Protein AF-W8ZS76-F1 (afdb_monomer_lite)

Foldseek 3Di:
DPPPDLLCQLVVLQVVVVVVVPPDDPVVCVVVVPDDDHLVVLLVVLVVDDQPDPDDDDDDVVCPSVNNVSSNVSVNSPDDPDPPDD

Sequence (86 aa):
MVALAQINTLAEINRVRREVGATKDRALKSELGQFFTSSIVASFMAKMFDNNESHVKILDPGAGVGILTAAYIERLCKKKKKTREY

pLDDT: mean 82.89, std 16.36, range [33.91, 97.69]

Secondary structure (DSSP, 8-state):
--------HHHHHHHHHHHHHHSS-HHHHHHTT--PPPHHHHHHHHTTS----SS-----TT-TTTHHHHHHHHHHHHSPPPP---

Radius of gyration: 15.98 Å; chains: 1; bounding box: 37×23×50 Å

Structure (mmCIF, N/CA/C/O backbone):
data_AF-W8ZS76-F1
#
_entry.id   AF-W8ZS76-F1
#
loop_
_atom_site.group_PDB
_atom_site.id
_atom_site.type_symbol
_atom_site.label_atom_id
_atom_site.label_alt_id
_atom_site.label_comp_id
_atom_site.label_asym_id
_atom_site.label_entity_id
_atom_site.label_seq_id
_atom_site.pdbx_PDB_ins_code
_atom_site.Cartn_x
_atom_site.Cartn_y
_atom_site.Cartn_z
_atom_site.occupancy
_atom_site.B_iso_or_equiv
_atom_site.auth_seq_id
_atom_site.auth_comp_id
_atom_site.auth_asym_id
_atom_site.auth_atom_id
_atom_site.pdbx_PDB_model_num
ATOM 1 N N . MET A 1 1 ? -1.964 9.938 27.201 1.00 33.91 1 MET A N 1
ATOM 2 C CA . MET A 1 1 ? -2.656 10.222 25.923 1.00 33.91 1 MET A CA 1
ATOM 3 C C . MET A 1 1 ? -1.600 10.520 24.873 1.00 33.91 1 MET A C 1
ATOM 5 O O . MET A 1 1 ? -1.104 11.635 24.836 1.00 33.91 1 MET A O 1
ATOM 9 N N . VAL A 1 2 ? -1.188 9.530 24.079 1.00 35.69 2 VAL A N 1
ATOM 10 C CA . VAL A 1 2 ? -0.307 9.806 22.935 1.00 35.69 2 VAL A CA 1
ATOM 11 C C . VAL A 1 2 ? -1.187 10.464 21.880 1.00 35.69 2 VAL A C 1
ATOM 13 O O . VAL A 1 2 ? -2.147 9.850 21.414 1.00 35.69 2 VAL A O 1
ATOM 16 N N . ALA A 1 3 ? -0.925 11.736 21.582 1.00 42.66 3 ALA A N 1
ATOM 17 C CA . ALA A 1 3 ? -1.525 12.405 20.442 1.00 42.66 3 ALA A CA 1
ATOM 18 C C . ALA A 1 3 ? -1.285 11.518 19.216 1.00 42.66 3 ALA A C 1
ATOM 20 O O . ALA A 1 3 ? -0.144 11.141 18.950 1.00 42.66 3 ALA A O 1
ATOM 21 N N . LEU A 1 4 ? -2.352 11.135 18.510 1.00 51.09 4 LEU A N 1
ATOM 22 C CA . LEU A 1 4 ? -2.240 10.520 17.192 1.00 51.09 4 LEU A CA 1
ATOM 23 C C . LEU A 1 4 ? -1.543 11.557 16.309 1.00 51.09 4 LEU A C 1
ATOM 25 O O . LEU A 1 4 ? -2.203 12.434 15.754 1.00 51.09 4 LEU A O 1
ATOM 29 N N . ALA A 1 5 ? -0.210 11.515 16.258 1.00 50.69 5 ALA A N 1
ATOM 30 C CA . ALA A 1 5 ? 0.567 12.271 15.295 1.00 50.69 5 ALA A CA 1
ATOM 31 C C . ALA A 1 5 ? -0.104 12.055 13.939 1.00 50.69 5 ALA A C 1
ATOM 33 O O . ALA A 1 5 ? -0.487 10.926 13.633 1.00 50.69 5 ALA A O 1
ATOM 34 N N . GLN A 1 6 ? -0.332 13.127 13.180 1.00 57.69 6 GLN A N 1
ATOM 35 C CA . GLN A 1 6 ? -0.885 13.040 11.831 1.00 57.69 6 GLN A CA 1
ATOM 36 C C . GLN A 1 6 ? -0.119 11.960 11.061 1.00 57.69 6 GLN A C 1
ATOM 38 O O . GLN A 1 6 ? 1.037 12.148 10.692 1.00 57.69 6 GLN A O 1
ATOM 43 N N . ILE A 1 7 ? -0.742 10.793 10.890 1.00 61.78 7 ILE A N 1
ATOM 44 C CA . ILE A 1 7 ? -0.136 9.662 10.197 1.00 61.78 7 ILE A CA 1
ATOM 45 C C . ILE A 1 7 ? -0.049 10.083 8.737 1.00 61.78 7 ILE A C 1
ATOM 47 O O . ILE A 1 7 ? -1.055 10.098 8.036 1.00 61.78 7 ILE A O 1
ATOM 51 N N . ASN A 1 8 ? 1.149 10.484 8.314 1.00 79.69 8 ASN A N 1
ATOM 52 C CA . ASN A 1 8 ? 1.442 10.918 6.950 1.00 79.69 8 ASN A CA 1
ATOM 53 C C . AS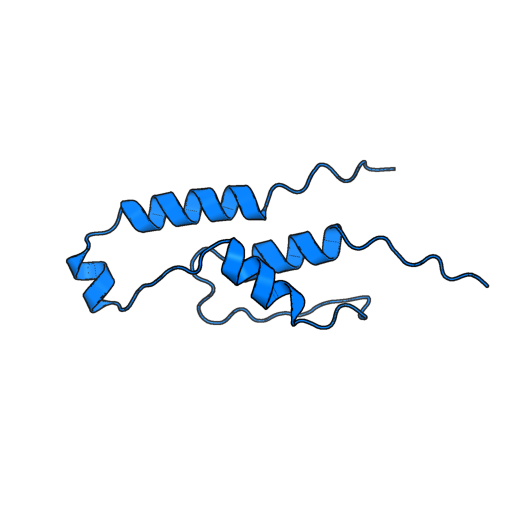N A 1 8 ? 1.927 9.749 6.070 1.00 79.69 8 ASN A C 1
ATOM 55 O O . ASN A 1 8 ? 2.579 9.948 5.046 1.00 79.69 8 ASN A O 1
ATOM 59 N N . THR A 1 9 ? 1.647 8.509 6.485 1.00 87.19 9 THR A N 1
ATOM 60 C CA . THR A 1 9 ? 2.179 7.288 5.867 1.00 87.19 9 THR A CA 1
ATOM 61 C C . THR A 1 9 ? 1.799 7.180 4.396 1.00 87.19 9 THR A C 1
ATOM 63 O O . THR A 1 9 ? 2.658 6.866 3.573 1.00 87.19 9 THR A O 1
ATOM 66 N N . LEU A 1 10 ? 0.550 7.486 4.025 1.00 94.00 10 LEU A N 1
ATOM 67 C CA . LEU A 1 10 ? 0.142 7.425 2.622 1.00 94.00 10 LEU A CA 1
ATOM 68 C C . LEU A 1 10 ? 0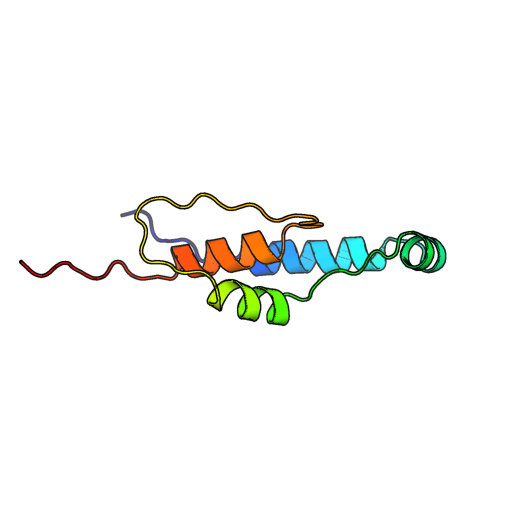.875 8.468 1.768 1.00 94.00 10 LEU A C 1
ATOM 70 O O . LEU A 1 10 ? 1.214 8.188 0.617 1.00 94.00 10 LEU A O 1
ATOM 74 N N . ALA A 1 11 ? 1.135 9.658 2.312 1.00 93.56 11 ALA A N 1
ATOM 75 C CA . ALA A 1 11 ? 1.847 10.704 1.588 1.00 93.56 11 ALA A CA 1
ATOM 76 C C . ALA A 1 11 ? 3.313 10.324 1.342 1.00 93.56 11 ALA A C 1
ATOM 78 O O . ALA A 1 11 ? 3.783 10.457 0.210 1.00 93.56 11 ALA A O 1
ATOM 79 N N . GLU A 1 12 ? 3.997 9.786 2.355 1.00 94.12 12 GLU A N 1
ATOM 80 C CA . GLU A 1 12 ? 5.387 9.333 2.232 1.00 94.12 12 GLU A CA 1
ATOM 81 C C . GLU A 1 12 ? 5.514 8.165 1.248 1.00 94.12 12 GLU A C 1
ATOM 83 O O . GLU A 1 12 ? 6.325 8.221 0.323 1.00 94.12 12 GLU A O 1
ATOM 88 N N . ILE A 1 13 ? 4.648 7.151 1.344 1.00 95.81 13 ILE A N 1
ATOM 89 C CA . ILE A 1 13 ? 4.657 6.038 0.383 1.00 95.81 13 ILE A CA 1
ATOM 90 C C . ILE A 1 13 ? 4.306 6.523 -1.028 1.00 95.81 13 ILE A C 1
ATOM 92 O O . ILE A 1 13 ? 4.882 6.055 -2.009 1.00 95.81 13 ILE A O 1
ATOM 96 N N . ASN A 1 14 ? 3.421 7.513 -1.173 1.00 95.75 14 ASN A N 1
ATOM 97 C CA . ASN A 1 14 ? 3.141 8.119 -2.474 1.00 95.75 14 ASN A CA 1
ATOM 98 C C . ASN A 1 14 ? 4.321 8.949 -3.014 1.00 95.75 14 ASN A C 1
ATOM 100 O O . ASN A 1 14 ? 4.454 9.056 -4.236 1.00 95.75 14 ASN A O 1
ATOM 104 N N . ARG A 1 15 ? 5.175 9.524 -2.153 1.00 95.06 15 ARG A N 1
ATOM 105 C CA . ARG A 1 15 ? 6.446 10.141 -2.571 1.00 95.06 15 ARG A CA 1
ATOM 106 C C . ARG A 1 15 ? 7.385 9.075 -3.131 1.00 95.06 15 ARG A C 1
ATOM 108 O O . ARG A 1 15 ? 7.765 9.180 -4.295 1.00 95.06 15 ARG A O 1
ATOM 115 N N . VAL A 1 16 ? 7.629 8.006 -2.372 1.00 94.06 16 VAL A N 1
ATOM 116 C CA . VAL A 1 16 ? 8.474 6.871 -2.794 1.00 94.06 16 VAL A CA 1
ATOM 117 C C . VAL A 1 16 ? 7.955 6.243 -4.090 1.00 94.06 16 VAL A C 1
ATOM 119 O O . VAL A 1 16 ? 8.723 5.974 -5.009 1.00 94.06 16 VAL A O 1
ATOM 122 N N . ARG A 1 17 ? 6.633 6.084 -4.234 1.00 94.31 17 ARG A N 1
ATOM 123 C CA . ARG A 1 17 ? 6.000 5.613 -5.475 1.00 94.31 17 ARG A CA 1
ATOM 124 C C . ARG A 1 17 ? 6.405 6.447 -6.693 1.00 94.31 17 ARG A C 1
ATOM 126 O O . ARG A 1 17 ? 6.612 5.889 -7.770 1.00 94.31 17 ARG A O 1
ATOM 133 N N . ARG A 1 18 ? 6.453 7.778 -6.555 1.00 92.62 18 ARG A N 1
ATOM 134 C CA . ARG A 1 18 ? 6.848 8.681 -7.648 1.00 92.62 18 ARG A CA 1
ATOM 135 C C . ARG A 1 18 ? 8.333 8.555 -7.952 1.00 92.62 18 ARG A C 1
ATOM 137 O O . ARG A 1 18 ? 8.671 8.460 -9.123 1.00 92.62 18 ARG A O 1
ATOM 144 N N . GLU A 1 19 ? 9.174 8.504 -6.924 1.00 91.88 19 GLU A N 1
ATOM 145 C CA . GLU A 1 19 ? 10.624 8.335 -7.067 1.00 91.88 19 GLU A CA 1
ATOM 146 C C . GLU A 1 19 ? 10.945 7.022 -7.794 1.00 91.88 19 GLU A C 1
ATOM 148 O O . GLU A 1 19 ? 11.529 7.048 -8.871 1.00 91.88 19 GLU A O 1
ATOM 153 N N . VAL A 1 20 ? 10.448 5.883 -7.302 1.00 87.88 20 VAL A N 1
ATOM 154 C CA . VAL A 1 20 ? 10.650 4.563 -7.934 1.00 87.88 20 VAL A CA 1
ATOM 155 C C . VAL A 1 20 ? 10.019 4.488 -9.329 1.00 87.88 20 VAL A C 1
ATOM 157 O O . VAL A 1 20 ? 10.521 3.804 -10.218 1.00 87.88 20 VAL A O 1
ATOM 160 N N . GLY A 1 21 ? 8.901 5.185 -9.539 1.00 84.06 21 GLY A N 1
ATOM 161 C CA . GLY A 1 21 ? 8.247 5.269 -10.841 1.00 84.06 21 GLY A CA 1
ATOM 162 C C . GLY A 1 21 ? 9.007 6.112 -11.869 1.00 84.06 21 GLY A C 1
ATOM 163 O O . GLY A 1 21 ? 8.780 5.909 -13.062 1.00 84.06 21 GLY A O 1
ATOM 164 N N . ALA A 1 22 ? 9.866 7.032 -11.417 1.00 81.44 22 ALA A N 1
ATOM 165 C CA . ALA A 1 22 ? 10.656 7.940 -12.247 1.00 81.44 22 ALA A CA 1
ATOM 166 C C . ALA A 1 22 ? 12.088 7.440 -12.494 1.00 81.44 22 ALA A C 1
ATOM 168 O O . ALA A 1 22 ? 12.670 7.766 -13.522 1.00 81.44 22 ALA A O 1
ATOM 169 N N . THR A 1 23 ? 12.654 6.646 -11.581 1.00 67.88 23 THR A N 1
ATOM 170 C CA . THR A 1 23 ? 14.051 6.180 -11.651 1.00 67.88 23 THR A CA 1
ATOM 171 C C . THR A 1 23 ? 14.275 4.973 -12.563 1.00 67.88 23 THR A C 1
ATOM 173 O O . THR A 1 23 ? 15.420 4.580 -12.770 1.00 67.88 23 THR A O 1
ATOM 176 N N . LYS A 1 24 ? 13.216 4.362 -13.108 1.00 65.25 24 LYS A N 1
ATOM 177 C CA . LYS A 1 24 ? 13.323 3.156 -13.940 1.00 65.25 24 LYS A CA 1
ATOM 178 C C . LYS A 1 24 ? 13.295 3.471 -15.429 1.00 65.25 24 LYS A C 1
ATOM 180 O O . LYS A 1 24 ? 12.451 4.240 -15.887 1.00 65.25 24 LYS A O 1
ATOM 185 N N . ASP A 1 25 ? 14.166 2.789 -16.172 1.00 80.62 25 ASP A N 1
ATOM 186 C CA . ASP A 1 25 ? 14.107 2.715 -17.629 1.00 80.62 25 ASP A CA 1
ATOM 187 C C . ASP A 1 25 ? 12.688 2.314 -18.068 1.00 80.62 25 ASP A C 1
ATOM 189 O O . ASP A 1 25 ? 12.115 1.316 -17.613 1.00 80.62 25 ASP A O 1
ATOM 193 N N . ARG A 1 26 ? 12.098 3.139 -18.935 1.00 80.12 26 ARG A N 1
ATOM 194 C CA . ARG A 1 26 ? 10.738 2.957 -19.439 1.00 80.12 26 ARG A CA 1
ATOM 195 C C . ARG A 1 26 ? 10.598 1.642 -20.208 1.00 80.12 26 ARG A C 1
ATOM 197 O O . ARG A 1 26 ? 9.528 1.037 -20.129 1.00 80.12 26 ARG A O 1
ATOM 204 N N . ALA A 1 27 ? 11.648 1.205 -20.908 1.00 82.75 27 ALA A N 1
ATOM 205 C CA . ALA A 1 27 ? 11.658 -0.060 -21.637 1.00 82.75 27 ALA A CA 1
ATOM 206 C C . ALA A 1 27 ? 11.563 -1.243 -20.664 1.00 82.75 27 ALA A C 1
ATOM 208 O O . ALA A 1 27 ? 10.626 -2.037 -20.753 1.00 82.75 27 ALA A O 1
ATOM 209 N N . LEU A 1 28 ? 12.431 -1.266 -19.648 1.00 81.94 28 LEU A N 1
ATOM 210 C CA . LEU A 1 28 ? 12.436 -2.295 -18.606 1.00 81.94 28 LEU A CA 1
ATOM 2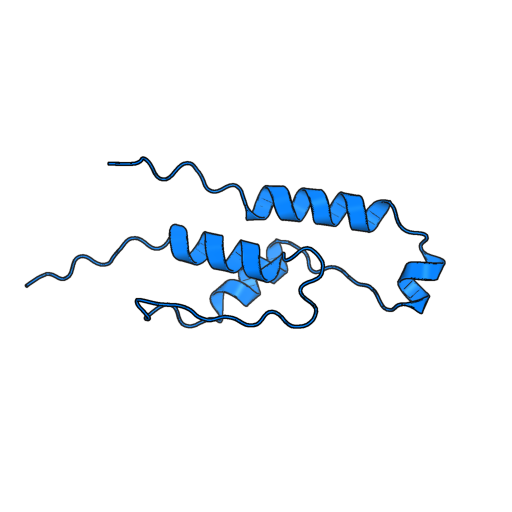11 C C . LEU A 1 28 ? 11.111 -2.349 -17.829 1.00 81.94 28 LEU A C 1
ATOM 213 O O . LEU A 1 28 ? 10.604 -3.420 -17.510 1.00 81.94 28 LEU A O 1
ATOM 217 N N . LYS A 1 29 ? 10.503 -1.193 -17.535 1.00 82.25 29 LYS A N 1
ATOM 218 C CA . LYS A 1 29 ? 9.193 -1.135 -16.867 1.00 82.25 29 LYS A CA 1
ATOM 219 C C . LYS A 1 29 ? 8.089 -1.793 -17.699 1.00 82.25 29 LYS A C 1
ATOM 221 O O . LYS A 1 29 ? 7.223 -2.459 -17.132 1.00 82.25 29 LYS A O 1
ATOM 226 N N . SER A 1 30 ? 8.106 -1.569 -19.013 1.00 84.38 30 SER A N 1
ATOM 227 C CA . SER A 1 30 ? 7.137 -2.155 -19.939 1.00 84.38 30 SER A CA 1
ATOM 228 C C . SER A 1 30 ? 7.333 -3.662 -20.067 1.00 84.38 30 SER A C 1
ATOM 230 O O . SER A 1 30 ? 6.353 -4.397 -20.028 1.00 84.38 30 SER A O 1
ATOM 232 N N . GLU A 1 31 ? 8.584 -4.113 -20.170 1.00 89.12 31 GLU A N 1
ATOM 233 C CA . GLU A 1 31 ? 8.944 -5.532 -20.244 1.00 89.12 31 GLU A CA 1
ATOM 234 C C . GLU A 1 31 ? 8.517 -6.294 -18.983 1.00 89.12 31 GLU A C 1
ATOM 236 O O . GLU A 1 31 ? 7.886 -7.343 -19.068 1.00 89.12 31 GLU A O 1
ATOM 241 N N . LEU A 1 32 ? 8.779 -5.723 -17.803 1.00 86.25 32 LEU A N 1
ATOM 242 C CA . LEU A 1 32 ? 8.387 -6.311 -16.520 1.00 86.25 32 LEU A CA 1
ATOM 243 C C . LEU A 1 32 ? 6.890 -6.154 -16.199 1.00 86.25 32 LEU A C 1
ATOM 245 O O . LEU A 1 32 ? 6.439 -6.649 -15.167 1.00 86.25 32 LEU A O 1
ATOM 249 N N . GLY A 1 33 ? 6.123 -5.412 -17.008 1.00 85.81 33 GLY A N 1
ATOM 250 C CA . GLY A 1 33 ? 4.716 -5.106 -16.728 1.00 85.81 33 GLY A CA 1
ATOM 251 C C . GLY A 1 33 ? 4.500 -4.344 -15.411 1.00 85.81 33 GLY A C 1
ATOM 252 O O . GLY A 1 33 ? 3.469 -4.500 -14.757 1.00 85.81 33 GLY A O 1
ATOM 253 N N . GLN A 1 34 ? 5.473 -3.537 -14.974 1.00 85.75 34 GLN A N 1
ATOM 254 C CA . GLN A 1 34 ? 5.451 -2.924 -13.646 1.00 85.75 34 GLN A CA 1
ATOM 255 C C . GLN A 1 34 ? 4.697 -1.588 -13.639 1.00 85.75 34 GLN A C 1
ATOM 257 O O . GLN A 1 34 ? 5.227 -0.549 -14.033 1.00 85.75 34 GLN A O 1
ATOM 262 N N . PHE A 1 35 ? 3.486 -1.568 -13.083 1.00 85.94 35 PHE A N 1
ATOM 263 C CA . PHE A 1 35 ? 2.681 -0.352 -12.927 1.00 85.94 35 PHE A CA 1
ATOM 264 C C . PHE A 1 35 ? 2.342 -0.108 -11.455 1.00 85.94 35 PHE A C 1
ATOM 266 O O . PHE A 1 35 ? 1.930 -1.015 -10.742 1.00 85.94 35 PHE A O 1
ATOM 273 N N . PHE A 1 36 ? 2.518 1.132 -10.989 1.00 90.69 36 PHE A N 1
ATOM 274 C CA . PHE A 1 36 ? 2.235 1.499 -9.601 1.00 90.69 36 PHE A CA 1
ATOM 275 C C . PHE A 1 36 ? 0.906 2.240 -9.475 1.00 90.69 36 PHE A C 1
ATOM 277 O O . PHE A 1 36 ? 0.707 3.288 -10.093 1.00 90.69 36 PHE A O 1
ATOM 284 N N . THR A 1 37 ? 0.048 1.745 -8.590 1.00 94.25 37 THR A N 1
ATOM 285 C CA . THR A 1 37 ? -1.242 2.344 -8.233 1.00 94.25 37 THR A CA 1
ATOM 286 C C . THR A 1 37 ? -1.082 3.711 -7.561 1.00 94.25 37 THR A C 1
ATOM 288 O O . THR A 1 37 ? -0.244 3.879 -6.679 1.00 94.25 37 THR A O 1
ATOM 291 N N . SER A 1 38 ? -1.890 4.707 -7.942 1.00 95.19 38 SER A N 1
ATOM 292 C CA . SER A 1 38 ? -1.876 6.035 -7.307 1.00 95.19 38 SER A CA 1
ATOM 293 C C . SER A 1 38 ? -2.476 6.015 -5.892 1.00 95.19 38 SER A C 1
ATOM 295 O O . SER A 1 38 ? -3.282 5.147 -5.557 1.00 95.19 38 SER A O 1
ATOM 297 N N . SER A 1 39 ? -2.144 7.011 -5.063 1.00 96.12 39 SER A N 1
ATOM 298 C CA . SER A 1 39 ? -2.709 7.138 -3.708 1.00 96.12 39 SER A CA 1
ATOM 299 C C . SER A 1 39 ? -4.234 7.290 -3.696 1.00 96.12 39 SER A C 1
ATOM 301 O O . SER A 1 39 ? -4.882 6.828 -2.759 1.00 96.12 39 SER A O 1
ATOM 303 N N . ILE A 1 40 ? -4.819 7.905 -4.732 1.00 97.06 40 ILE A N 1
ATOM 304 C CA . ILE A 1 40 ? -6.274 8.072 -4.868 1.00 97.06 40 ILE A CA 1
ATOM 305 C C . ILE A 1 40 ? -6.942 6.706 -5.048 1.00 97.06 40 ILE A C 1
ATOM 307 O O . ILE A 1 40 ? -7.876 6.377 -4.319 1.00 97.06 40 ILE A O 1
ATOM 311 N N . VAL A 1 41 ? -6.423 5.885 -5.967 1.00 97.69 41 VAL A N 1
ATOM 312 C CA . VAL A 1 41 ? -6.955 4.538 -6.221 1.00 97.69 41 VAL A CA 1
ATOM 313 C C . VAL A 1 41 ? -6.726 3.634 -5.009 1.00 97.69 41 VAL A C 1
ATOM 315 O O . VAL A 1 41 ? -7.644 2.939 -4.583 1.00 97.69 41 VAL A O 1
ATOM 318 N N . ALA A 1 42 ? -5.550 3.705 -4.381 1.00 97.31 42 ALA A N 1
ATOM 319 C CA . ALA A 1 42 ? -5.265 2.982 -3.142 1.00 97.31 42 ALA A CA 1
ATOM 320 C C . ALA A 1 42 ? -6.235 3.357 -2.009 1.00 97.31 42 ALA A C 1
ATOM 322 O O . ALA A 1 42 ? -6.756 2.476 -1.335 1.00 97.31 42 ALA A O 1
ATOM 323 N N . SER A 1 43 ? -6.545 4.647 -1.840 1.00 96.38 43 SER A N 1
ATOM 324 C CA . SER A 1 43 ? -7.523 5.117 -0.844 1.00 96.38 43 SER A CA 1
ATOM 325 C C . SER A 1 43 ? -8.939 4.636 -1.135 1.00 96.38 43 SER A C 1
ATOM 327 O O . SER A 1 43 ? -9.706 4.378 -0.210 1.00 96.38 43 SER A O 1
ATOM 329 N N . PHE A 1 44 ? -9.304 4.534 -2.413 1.00 97.44 44 PHE A N 1
ATOM 330 C CA . PHE A 1 44 ? -10.588 3.983 -2.821 1.00 97.44 44 PHE A CA 1
ATOM 331 C C . PHE A 1 44 ? -10.675 2.487 -2.490 1.00 97.44 44 PHE A C 1
ATOM 333 O O . PHE A 1 44 ? -11.588 2.087 -1.772 1.00 97.44 44 PHE A O 1
ATOM 340 N N . MET A 1 45 ? -9.688 1.685 -2.903 1.00 96.75 45 MET A N 1
ATOM 341 C CA . MET A 1 45 ? -9.627 0.249 -2.589 1.00 96.75 45 MET A CA 1
ATOM 342 C C . MET A 1 45 ? -9.563 -0.007 -1.081 1.00 96.75 45 MET A C 1
ATOM 344 O O . MET A 1 45 ? -10.244 -0.889 -0.568 1.00 96.75 45 MET A O 1
ATOM 348 N N . ALA A 1 46 ? -8.829 0.824 -0.338 1.00 95.25 46 ALA A N 1
ATOM 349 C CA . ALA A 1 46 ? -8.751 0.731 1.113 1.00 95.25 46 ALA A CA 1
ATOM 350 C C . ALA A 1 46 ? -10.120 0.845 1.795 1.00 95.25 46 ALA A C 1
ATOM 352 O O . ALA A 1 46 ? -10.258 0.336 2.902 1.00 95.25 46 ALA A O 1
ATOM 353 N N . LYS A 1 47 ? -11.127 1.492 1.182 1.00 94.19 47 LYS A N 1
ATOM 354 C CA . LYS A 1 47 ? -12.497 1.585 1.723 1.00 94.19 47 LYS A CA 1
ATOM 355 C C . LYS A 1 47 ? -13.304 0.294 1.575 1.00 94.19 47 LYS A C 1
ATOM 357 O O . LYS A 1 47 ? -14.287 0.155 2.293 1.00 94.19 47 LYS A O 1
ATOM 362 N N . MET A 1 48 ? -12.889 -0.613 0.690 1.00 94.31 48 MET A N 1
ATOM 363 C CA . MET A 1 48 ? -13.588 -1.873 0.412 1.00 94.31 48 MET A CA 1
ATOM 364 C C . MET A 1 48 ? -13.372 -2.932 1.496 1.00 94.31 48 MET A C 1
ATOM 366 O O . MET A 1 48 ? -14.163 -3.858 1.595 1.00 94.31 48 MET A O 1
ATOM 370 N N . PHE A 1 49 ? -12.326 -2.800 2.316 1.00 91.44 49 PHE A N 1
ATOM 371 C CA . PHE A 1 49 ? -12.108 -3.696 3.450 1.00 91.44 49 PHE A CA 1
ATOM 372 C C . PHE A 1 49 ? -13.135 -3.459 4.567 1.00 91.44 49 PHE A C 1
ATOM 374 O O . PHE A 1 49 ? -13.463 -2.306 4.894 1.00 91.44 49 PHE A O 1
ATOM 381 N N . ASP A 1 50 ? -13.570 -4.547 5.198 1.00 87.06 50 ASP A N 1
ATOM 382 C CA . ASP A 1 50 ? -14.365 -4.509 6.421 1.00 87.06 50 ASP A CA 1
ATOM 383 C C . ASP A 1 50 ? -13.491 -4.155 7.627 1.00 87.06 50 ASP A C 1
ATOM 385 O O . ASP A 1 50 ? -12.431 -4.732 7.855 1.00 87.06 50 ASP A O 1
ATOM 389 N N . ASN A 1 51 ? -13.946 -3.190 8.432 1.00 76.19 51 ASN A N 1
ATOM 390 C CA . ASN A 1 51 ? -13.140 -2.598 9.509 1.00 76.19 51 ASN A CA 1
ATOM 391 C C . ASN A 1 51 ? -13.724 -2.864 10.903 1.00 76.19 51 ASN A C 1
ATOM 393 O O . ASN A 1 51 ? -13.650 -1.987 11.771 1.00 76.19 51 ASN A O 1
ATOM 397 N N . ASN A 1 52 ? -14.392 -3.996 11.104 1.00 73.38 52 ASN A N 1
ATOM 398 C CA . ASN A 1 52 ? -15.135 -4.265 12.341 1.00 73.38 52 ASN A CA 1
ATOM 399 C C . ASN A 1 52 ? -14.372 -5.138 13.344 1.00 73.38 52 ASN A C 1
ATOM 401 O O . ASN A 1 52 ? -14.826 -5.293 14.476 1.00 73.38 52 ASN A O 1
ATOM 405 N N . GLU A 1 53 ? -13.188 -5.612 12.965 1.00 80.88 53 GLU A N 1
ATOM 406 C CA . GLU A 1 53 ? -12.370 -6.488 13.795 1.00 80.88 53 GLU A CA 1
ATOM 407 C C . GLU A 1 53 ? -11.435 -5.711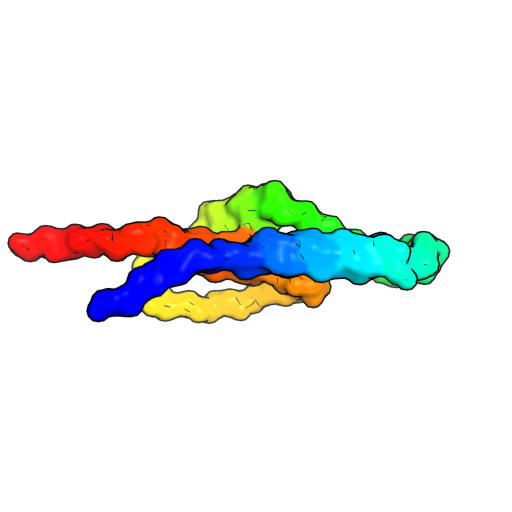 14.726 1.00 80.88 53 GLU A C 1
ATOM 409 O O . GLU A 1 53 ? -10.872 -4.671 14.372 1.00 80.88 53 GLU A O 1
ATOM 414 N N . SER A 1 54 ? -11.232 -6.246 15.930 1.00 82.19 54 SER A N 1
ATOM 415 C CA . SER A 1 54 ? -10.237 -5.744 16.886 1.00 82.19 54 SER A CA 1
ATOM 416 C C . SER A 1 54 ? -8.800 -6.082 16.474 1.00 82.19 54 SER A C 1
ATOM 418 O O . SER A 1 54 ? -7.860 -5.433 16.935 1.00 82.19 54 SER A O 1
ATOM 420 N N . HIS A 1 55 ? -8.631 -7.076 15.599 1.00 87.06 55 HIS A N 1
ATOM 421 C CA . HIS A 1 55 ? -7.356 -7.525 15.059 1.00 87.06 55 HIS A CA 1
ATOM 422 C C . HIS A 1 55 ? -7.475 -7.748 13.549 1.00 87.06 55 HIS A C 1
ATOM 424 O O . HIS A 1 55 ? -8.420 -8.376 13.083 1.00 87.06 55 HIS A O 1
ATOM 430 N N . VAL A 1 56 ? -6.502 -7.254 12.781 1.00 88.56 56 VAL A N 1
ATOM 431 C CA . VAL A 1 56 ? -6.523 -7.295 11.315 1.00 88.56 56 VAL A CA 1
ATOM 432 C C . VAL A 1 56 ? -5.314 -8.075 10.810 1.00 88.56 56 VAL A C 1
ATOM 434 O O . VAL A 1 56 ? -4.178 -7.728 11.125 1.00 88.56 56 VAL A O 1
ATOM 437 N N . LYS A 1 57 ? -5.560 -9.103 9.994 1.00 91.06 57 LYS A N 1
ATOM 438 C CA . LYS A 1 57 ? -4.541 -9.806 9.203 1.00 91.06 57 LYS A CA 1
ATOM 439 C C . LYS A 1 57 ? -4.815 -9.526 7.730 1.00 91.06 57 LYS A C 1
ATOM 441 O O . LYS A 1 57 ? -5.929 -9.756 7.272 1.00 91.06 57 LYS A O 1
ATOM 446 N N . ILE A 1 58 ? -3.825 -9.010 7.006 1.00 89.19 58 ILE A N 1
ATOM 447 C CA . ILE A 1 58 ? -3.965 -8.623 5.597 1.00 89.19 58 ILE A CA 1
ATOM 448 C C . ILE A 1 58 ? -2.826 -9.207 4.758 1.00 89.19 58 ILE A C 1
ATOM 450 O O . ILE A 1 58 ? -1.688 -9.281 5.216 1.00 89.19 58 ILE A O 1
ATOM 454 N N . LEU A 1 59 ? -3.154 -9.600 3.527 1.00 93.88 59 LEU A N 1
ATOM 455 C CA . LEU A 1 59 ? -2.217 -9.968 2.471 1.00 93.88 59 LEU A CA 1
ATOM 456 C C . LEU A 1 59 ? -2.368 -8.963 1.320 1.00 93.88 59 LEU A C 1
ATOM 458 O O . LEU A 1 59 ? -3.476 -8.764 0.829 1.00 93.88 59 LEU A O 1
ATOM 462 N N . ASP A 1 60 ? -1.263 -8.352 0.895 1.00 94.06 60 ASP A N 1
ATOM 463 C CA . ASP A 1 60 ? -1.193 -7.410 -0.233 1.00 94.06 60 ASP A CA 1
ATOM 464 C C . ASP A 1 60 ? -0.320 -8.042 -1.339 1.00 94.06 60 ASP A C 1
ATOM 466 O O . ASP A 1 60 ? 0.901 -7.842 -1.370 1.00 94.06 60 ASP A O 1
ATOM 470 N N . PRO A 1 61 ? -0.886 -8.931 -2.182 1.00 93.25 61 PRO A N 1
ATOM 471 C CA . PRO A 1 61 ? -0.113 -9.618 -3.207 1.00 93.25 61 PRO A CA 1
ATOM 472 C C . PRO A 1 61 ? 0.344 -8.611 -4.263 1.00 93.25 61 PRO A C 1
ATOM 474 O O . PRO A 1 61 ? -0.450 -7.844 -4.800 1.00 93.25 61 PRO A O 1
ATOM 477 N N . GLY A 1 62 ? 1.642 -8.606 -4.569 1.00 91.44 62 GLY A N 1
ATOM 478 C CA . GLY A 1 62 ? 2.197 -7.609 -5.484 1.00 91.44 62 GLY A CA 1
ATOM 479 C C . GLY A 1 62 ? 2.178 -6.185 -4.914 1.00 91.44 62 GLY A C 1
ATOM 480 O O . GLY A 1 62 ? 2.081 -5.233 -5.684 1.00 91.44 62 GLY A O 1
ATOM 481 N N . ALA A 1 63 ? 2.313 -6.031 -3.589 1.00 93.19 63 ALA A N 1
ATOM 482 C CA . ALA A 1 63 ? 2.255 -4.747 -2.880 1.00 93.19 63 ALA A CA 1
ATOM 483 C C . ALA A 1 63 ? 3.102 -3.621 -3.504 1.00 93.19 63 ALA A C 1
ATOM 485 O O . ALA A 1 63 ? 2.795 -2.435 -3.344 1.00 93.19 63 ALA A O 1
ATOM 486 N N . GLY A 1 64 ? 4.193 -3.960 -4.198 1.00 92.50 64 GLY A N 1
ATOM 487 C CA . GLY A 1 64 ? 5.117 -2.984 -4.763 1.00 92.50 64 GLY A CA 1
ATOM 488 C C . GLY A 1 64 ? 5.688 -2.104 -3.653 1.00 92.50 64 GLY A C 1
ATOM 489 O O . GLY A 1 64 ? 6.321 -2.602 -2.731 1.00 92.50 64 GLY A O 1
ATOM 490 N N . VAL A 1 65 ? 5.428 -0.796 -3.710 1.00 93.62 65 VAL A N 1
ATOM 491 C CA . VAL A 1 65 ? 5.816 0.147 -2.640 1.00 93.62 65 VAL A CA 1
ATOM 492 C C . VAL A 1 65 ? 4.891 0.106 -1.409 1.00 93.62 65 VAL A C 1
ATOM 494 O O . VAL A 1 65 ? 5.092 0.870 -0.474 1.00 93.62 65 VAL A O 1
ATOM 497 N N . GLY A 1 66 ? 3.855 -0.738 -1.405 1.00 95.06 66 GLY A N 1
ATOM 498 C CA . GLY A 1 66 ? 2.916 -0.898 -0.289 1.00 95.06 66 GLY A CA 1
ATOM 499 C C . GLY A 1 66 ? 1.837 0.185 -0.207 1.00 95.06 66 GLY A C 1
ATOM 500 O O . GLY A 1 66 ? 1.347 0.485 0.880 1.00 95.06 66 GLY A O 1
ATOM 501 N N . ILE A 1 67 ? 1.462 0.807 -1.332 1.00 96.88 67 ILE A N 1
ATOM 502 C CA . ILE A 1 67 ? 0.542 1.964 -1.348 1.00 96.88 67 ILE A CA 1
ATOM 503 C C . ILE A 1 67 ? -0.868 1.617 -0.839 1.00 96.88 67 ILE A C 1
ATOM 505 O O . ILE A 1 67 ? -1.493 2.443 -0.173 1.00 96.88 67 ILE A O 1
ATOM 509 N N . LEU A 1 68 ? -1.364 0.404 -1.115 1.00 96.75 68 LEU A N 1
ATOM 510 C CA . LEU A 1 68 ? -2.663 -0.060 -0.624 1.00 96.75 68 LEU A CA 1
ATOM 511 C C . LEU A 1 68 ? -2.612 -0.324 0.881 1.00 96.75 68 LEU A C 1
ATOM 513 O O . LEU A 1 68 ? -3.434 0.214 1.622 1.00 96.75 68 LEU A O 1
ATOM 517 N N . THR A 1 69 ? -1.604 -1.070 1.335 1.00 95.38 69 THR A N 1
ATOM 518 C CA . THR A 1 69 ? -1.343 -1.288 2.764 1.00 95.38 69 THR A CA 1
ATOM 519 C C . THR A 1 69 ? -1.252 0.036 3.537 1.00 95.38 69 THR A C 1
ATOM 521 O O . THR A 1 69 ? -1.909 0.198 4.565 1.00 95.38 69 THR A O 1
ATOM 524 N N . ALA A 1 70 ? -0.522 1.028 3.017 1.00 95.25 70 ALA A N 1
ATOM 525 C CA . ALA A 1 70 ? -0.407 2.354 3.625 1.00 95.25 70 ALA A CA 1
ATOM 526 C C . ALA A 1 70 ? -1.758 3.081 3.729 1.00 95.25 70 ALA A C 1
ATOM 528 O O . ALA A 1 70 ? -2.102 3.603 4.791 1.00 95.25 70 ALA A O 1
ATOM 529 N N . ALA A 1 71 ? -2.546 3.084 2.647 1.00 95.12 71 ALA A N 1
ATOM 530 C CA . ALA A 1 71 ? -3.878 3.688 2.638 1.00 95.12 71 ALA A CA 1
ATOM 531 C C . ALA A 1 71 ? -4.827 3.001 3.635 1.00 95.12 71 ALA A C 1
ATOM 533 O O . ALA A 1 71 ? -5.630 3.662 4.299 1.00 95.12 71 ALA A O 1
ATOM 534 N N . TYR A 1 72 ? -4.723 1.678 3.764 1.00 94.00 72 TYR A N 1
ATOM 535 C CA . TYR A 1 72 ? -5.551 0.904 4.678 1.00 94.00 72 TYR A CA 1
ATOM 536 C C . TYR A 1 72 ? -5.195 1.151 6.148 1.00 94.00 72 TYR A C 1
ATOM 538 O O . TYR A 1 72 ? -6.091 1.430 6.946 1.00 94.00 72 TYR A O 1
ATOM 546 N N . ILE A 1 73 ? -3.903 1.160 6.498 1.00 91.56 73 ILE A N 1
ATOM 547 C CA . ILE A 1 73 ? -3.432 1.514 7.848 1.00 91.56 73 ILE A CA 1
ATOM 548 C C . ILE A 1 73 ? -3.895 2.925 8.223 1.00 91.56 73 ILE A C 1
ATOM 550 O O . ILE A 1 73 ? -4.456 3.128 9.299 1.00 91.56 73 ILE A O 1
ATOM 554 N N . GLU A 1 74 ? -3.741 3.896 7.319 1.00 91.31 74 GLU A N 1
ATOM 555 C CA . GLU A 1 74 ? -4.182 5.268 7.571 1.00 91.31 74 GLU A CA 1
ATOM 556 C C . GLU A 1 74 ? -5.699 5.345 7.824 1.00 91.31 74 GLU A C 1
ATOM 558 O O . GLU A 1 74 ? -6.144 6.033 8.748 1.00 91.31 74 GLU A O 1
ATOM 563 N N . ARG A 1 75 ? -6.508 4.591 7.063 1.00 90.06 75 ARG A N 1
ATOM 564 C CA . ARG A 1 75 ? -7.960 4.476 7.287 1.00 90.06 75 ARG A CA 1
ATOM 565 C C . ARG A 1 75 ? -8.279 3.871 8.655 1.00 90.06 75 ARG A C 1
ATOM 567 O O . ARG A 1 75 ? -9.176 4.376 9.331 1.00 90.06 75 ARG A O 1
ATOM 574 N N . LEU A 1 76 ? -7.583 2.808 9.062 1.00 88.25 76 LEU A N 1
ATOM 575 C CA . LEU A 1 76 ? -7.790 2.160 10.361 1.00 88.25 76 LEU A CA 1
ATOM 576 C C . LEU A 1 76 ? -7.467 3.113 11.516 1.00 88.25 76 LEU A C 1
ATOM 578 O O . LEU A 1 76 ? -8.272 3.249 12.435 1.00 88.25 76 LEU A O 1
ATOM 582 N N . CYS A 1 77 ? -6.350 3.837 11.439 1.00 85.75 77 CYS A N 1
ATOM 583 C CA . CYS A 1 77 ? -5.944 4.769 12.489 1.00 85.75 77 CYS A CA 1
ATOM 584 C C . CYS A 1 77 ? -6.806 6.042 12.554 1.00 85.75 77 CYS A C 1
ATOM 586 O O . CYS A 1 77 ? -6.941 6.633 13.623 1.00 85.75 77 CYS A O 1
ATOM 588 N N . LYS A 1 78 ? -7.421 6.462 11.438 1.00 83.38 78 LYS A N 1
ATOM 589 C CA . LYS A 1 78 ? -8.392 7.573 11.411 1.00 83.38 78 LYS A CA 1
ATOM 590 C C . LYS A 1 78 ? -9.767 7.188 11.971 1.00 83.38 78 LYS A C 1
ATOM 592 O O . LYS A 1 78 ? -10.562 8.075 12.289 1.00 83.38 78 LYS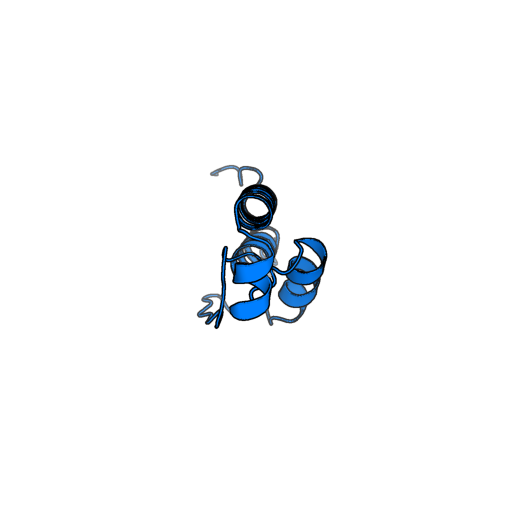 A O 1
ATOM 597 N N . LYS A 1 79 ? -10.082 5.893 12.100 1.00 71.75 79 LYS A N 1
ATOM 598 C CA . LYS A 1 79 ? -11.369 5.435 12.638 1.00 71.75 79 LYS A CA 1
ATOM 599 C C . LYS A 1 79 ? -11.414 5.739 14.141 1.00 71.75 79 LYS A C 1
ATOM 601 O O . LYS A 1 79 ? -10.713 5.118 14.935 1.00 71.75 79 LYS A O 1
ATOM 606 N N . LYS A 1 80 ? -12.251 6.698 14.555 1.00 62.53 80 LYS A N 1
ATOM 607 C CA . LYS A 1 80 ? -12.545 6.912 15.982 1.0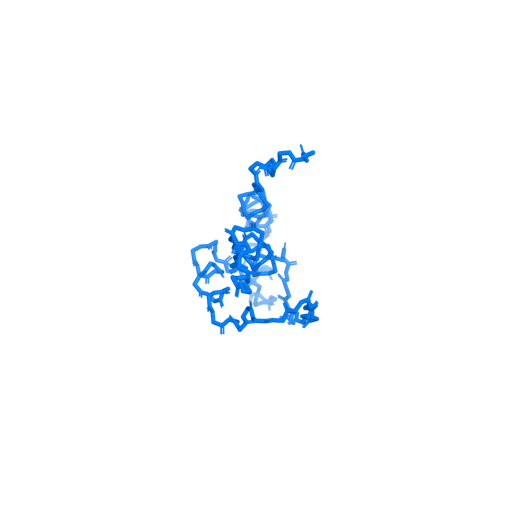0 62.53 80 LYS A CA 1
ATOM 608 C C . LYS A 1 80 ? -13.141 5.618 16.546 1.00 62.53 80 LYS A C 1
ATOM 610 O O . LYS A 1 80 ? -14.043 5.046 15.929 1.00 62.53 80 LYS A O 1
ATOM 615 N N . LYS A 1 81 ? -12.659 5.150 17.704 1.00 57.88 81 LYS A N 1
ATOM 616 C CA . LYS A 1 81 ? -13.332 4.065 18.432 1.00 57.88 81 LYS A CA 1
ATOM 617 C C . LYS A 1 81 ? -14.775 4.512 18.679 1.00 57.88 81 LYS A C 1
ATOM 619 O O . LYS A 1 81 ? -14.974 5.558 19.290 1.00 57.88 81 LYS A O 1
ATOM 624 N N . LYS A 1 82 ? -15.768 3.752 18.199 1.00 51.66 82 LYS A N 1
ATOM 625 C CA . LYS A 1 82 ? -17.141 3.903 18.699 1.00 51.66 82 LYS A CA 1
ATOM 626 C C . LYS A 1 82 ? -17.068 3.657 20.206 1.00 51.66 82 LYS A C 1
ATOM 628 O O . LYS A 1 82 ? -16.636 2.580 20.619 1.00 51.66 82 LYS A O 1
ATOM 633 N N . THR A 1 83 ? -17.422 4.653 21.006 1.00 49.47 83 THR A N 1
ATOM 634 C CA . THR A 1 83 ? -17.736 4.461 22.420 1.00 49.47 83 THR A CA 1
ATOM 635 C C . THR A 1 83 ? -18.812 3.381 22.490 1.00 49.47 83 THR A C 1
ATOM 637 O O . THR A 1 83 ? -19.864 3.515 21.870 1.00 49.47 83 THR A O 1
ATOM 640 N N . ARG A 1 84 ? -18.515 2.256 23.151 1.00 49.81 84 ARG A N 1
ATOM 641 C CA . ARG A 1 84 ? -19.568 1.332 23.576 1.00 49.81 84 ARG A CA 1
ATOM 642 C C . ARG A 1 84 ? -20.259 2.029 24.739 1.00 49.81 84 ARG A C 1
ATOM 644 O O . ARG A 1 84 ? -19.674 2.112 25.814 1.00 49.81 84 ARG A O 1
ATOM 651 N N . GLU A 1 85 ? -21.418 2.615 24.475 1.00 48.97 85 GLU A N 1
ATOM 652 C CA . GLU A 1 85 ? -22.344 3.002 25.536 1.00 48.97 85 GLU A CA 1
ATOM 653 C C . GLU A 1 85 ? -22.884 1.695 26.130 1.00 48.97 85 GLU A C 1
ATOM 655 O O . GLU A 1 85 ? -23.386 0.843 25.392 1.00 48.97 85 GLU A O 1
ATOM 660 N N . TYR A 1 86 ? -22.626 1.499 27.424 1.00 43.28 86 TYR A N 1
ATOM 661 C CA . TYR A 1 86 ? -23.251 0.474 28.258 1.00 43.28 86 TYR A CA 1
ATOM 662 C C . TYR A 1 86 ? -24.423 1.109 28.995 1.00 43.28 86 TYR A C 1
ATOM 664 O O . TYR A 1 86 ? -24.270 2.291 29.384 1.00 43.28 86 TYR A O 1
#